Protein AF-A0A109FB35-F1 (afdb_monomer_lite)

Foldseek 3Di:
DDDDDDPPDDADWDWDWDDDPVKIWTWIGHPVRPDTPDIDMPVRVDPPPDPPDDD

Radius of gyration: 16.87 Å; chains: 1; bounding box: 38×20×50 Å

pLDDT: mean 76.66, std 13.23, range [50.31, 91.31]

Structure (mmCIF, N/CA/C/O backbone):
data_AF-A0A109FB35-F1
#
_entry.id   AF-A0A109FB35-F1
#
loop_
_atom_site.group_PDB
_atom_site.id
_atom_site.type_symbol
_atom_site.label_atom_id
_atom_site.label_alt_id
_atom_site.label_comp_id
_atom_site.label_asym_id
_atom_site.label_entity_id
_atom_site.label_seq_id
_atom_site.pdbx_PDB_ins_code
_atom_site.Cartn_x
_atom_site.Cartn_y
_atom_site.Cartn_z
_atom_site.occupancy
_atom_site.B_iso_or_equiv
_atom_site.auth_seq_id
_atom_site.auth_comp_id
_atom_site.auth_asym_id
_atom_site.auth_atom_id
_atom_site.pdbx_PDB_model_num
ATOM 1 N N . LEU A 1 1 ? -2.642 -10.251 16.565 1.00 59.62 1 LEU A N 1
ATOM 2 C CA . LEU A 1 1 ? -1.563 -9.288 16.246 1.00 59.62 1 LEU A CA 1
ATOM 3 C C . LEU A 1 1 ? -2.154 -8.271 15.281 1.00 59.62 1 LEU A C 1
ATOM 5 O O . LEU A 1 1 ? -2.491 -8.655 14.170 1.00 59.62 1 LEU A O 1
ATOM 9 N N . GLY A 1 2 ? -2.394 -7.052 15.764 1.00 71.56 2 GLY A N 1
ATOM 10 C CA . GLY A 1 2 ? -3.192 -6.005 15.112 1.00 71.56 2 GLY A CA 1
ATOM 11 C C . GLY A 1 2 ? -4.116 -5.313 16.130 1.00 71.56 2 GLY A C 1
ATOM 12 O O . GLY A 1 2 ? -4.334 -5.889 17.200 1.00 71.56 2 GLY A O 1
ATOM 13 N N . PRO A 1 3 ? -4.616 -4.097 15.847 1.00 76.75 3 PRO A N 1
ATOM 14 C CA . PRO A 1 3 ? -5.529 -3.393 16.746 1.00 76.75 3 PRO A CA 1
ATOM 15 C C . PRO A 1 3 ? -6.833 -4.183 16.932 1.00 76.75 3 PRO A C 1
ATOM 17 O O . PRO A 1 3 ? -7.309 -4.832 16.001 1.00 76.75 3 PRO A O 1
ATOM 20 N N . GLU A 1 4 ? -7.403 -4.136 18.135 1.00 81.56 4 GLU A N 1
ATOM 21 C CA . GLU A 1 4 ? -8.729 -4.695 18.408 1.00 81.56 4 GLU A CA 1
ATOM 22 C C . GLU A 1 4 ? -9.781 -3.682 17.939 1.00 81.56 4 GLU A C 1
ATOM 24 O O . GLU A 1 4 ? -9.866 -2.578 18.476 1.00 81.56 4 GLU A O 1
ATOM 29 N N . VAL A 1 5 ? -10.523 -4.027 16.885 1.00 84.31 5 VAL A N 1
ATOM 30 C CA . VAL A 1 5 ? -11.449 -3.115 16.194 1.00 84.31 5 VAL A CA 1
ATOM 31 C C . VAL A 1 5 ? -12.879 -3.499 16.546 1.00 84.31 5 VAL A C 1
ATOM 33 O O . VAL A 1 5 ? -13.235 -4.678 16.485 1.00 84.31 5 VAL A O 1
ATOM 36 N N . LYS A 1 6 ? -13.710 -2.519 16.909 1.00 87.56 6 LYS A N 1
ATOM 37 C CA . LYS A 1 6 ? -15.141 -2.751 17.138 1.00 87.56 6 LYS A CA 1
ATOM 38 C C . LYS A 1 6 ? -15.887 -2.876 15.812 1.00 87.56 6 LYS A C 1
ATOM 40 O O . LYS A 1 6 ? -15.472 -2.321 14.796 1.00 87.56 6 LYS A O 1
ATOM 45 N N . ASP A 1 7 ? -17.012 -3.585 15.834 1.00 85.94 7 ASP A N 1
ATOM 46 C CA . ASP A 1 7 ? -17.852 -3.742 14.647 1.00 85.94 7 ASP A CA 1
ATOM 47 C C . ASP A 1 7 ? -18.300 -2.364 14.121 1.00 85.94 7 ASP A C 1
ATOM 49 O O . ASP A 1 7 ? -18.821 -1.538 14.875 1.00 85.94 7 ASP A O 1
ATOM 53 N N . GLY A 1 8 ? -18.026 -2.098 12.842 1.00 88.56 8 GLY A N 1
ATOM 54 C CA . GLY A 1 8 ? -18.326 -0.825 12.178 1.00 88.56 8 GLY A CA 1
ATOM 55 C C . GLY A 1 8 ? -17.237 0.256 12.241 1.00 88.56 8 GLY A C 1
ATOM 56 O O . GLY A 1 8 ? -17.445 1.338 11.693 1.00 88.56 8 GLY A O 1
ATOM 57 N N . GLU A 1 9 ? -16.082 0.004 12.863 1.00 89.69 9 GLU A N 1
ATOM 58 C CA . GLU A 1 9 ? -14.989 0.982 12.946 1.00 89.69 9 GLU A CA 1
ATOM 59 C C . GLU A 1 9 ? -13.977 0.845 11.790 1.00 89.69 9 GLU A C 1
ATOM 61 O O . GLU A 1 9 ? -13.652 -0.254 11.335 1.00 89.69 9 GLU A O 1
ATOM 66 N N . LEU A 1 10 ? -13.475 1.982 11.292 1.00 86.75 10 LEU A N 1
ATOM 67 C CA . LEU A 1 10 ? -12.477 2.031 10.219 1.00 86.75 10 LEU A CA 1
ATOM 68 C C . LEU A 1 10 ? -11.058 2.054 10.796 1.00 86.75 10 LEU A C 1
ATOM 70 O O . LEU A 1 10 ? -10.741 2.884 11.645 1.00 86.75 10 LEU A O 1
ATOM 74 N N . VAL A 1 11 ? -10.179 1.202 10.264 1.00 87.12 11 VAL A N 1
ATOM 75 C CA . VAL A 1 11 ? -8.741 1.228 10.569 1.00 87.12 11 VAL A CA 1
ATOM 76 C C . VAL A 1 11 ? -7.998 1.953 9.458 1.00 87.12 11 VAL A C 1
ATOM 78 O O . VAL A 1 11 ? -8.118 1.600 8.284 1.00 87.12 11 VAL A O 1
ATOM 81 N N . PHE A 1 12 ? -7.198 2.946 9.835 1.00 86.56 12 PHE A N 1
ATOM 82 C CA . PHE A 1 12 ? -6.398 3.731 8.902 1.00 86.56 12 PHE A CA 1
ATOM 83 C C . PHE A 1 12 ? -4.923 3.341 8.963 1.00 86.56 12 PHE A C 1
ATOM 85 O O . PHE A 1 12 ? -4.378 3.033 10.021 1.00 86.56 12 PHE A O 1
ATOM 92 N N . GLY A 1 13 ? -4.270 3.413 7.808 1.00 88.69 13 GLY A N 1
ATOM 93 C CA . GLY A 1 13 ? -2.832 3.243 7.651 1.00 88.69 13 GLY A CA 1
ATOM 94 C C . GLY A 1 13 ? -2.302 4.176 6.569 1.00 88.69 13 GLY A C 1
ATOM 95 O O . GLY A 1 13 ? -3.068 4.823 5.851 1.00 88.69 13 GLY A O 1
ATOM 96 N N . VAL A 1 14 ? -0.982 4.248 6.454 1.00 90.25 14 VAL A N 1
ATOM 97 C CA . VAL A 1 14 ? -0.296 5.086 5.470 1.00 90.25 14 VAL A CA 1
ATOM 98 C C . VAL A 1 14 ? 0.300 4.191 4.396 1.00 90.25 14 VAL A C 1
ATOM 100 O O . VAL A 1 14 ? 1.169 3.377 4.688 1.00 90.25 14 VAL A O 1
ATOM 103 N N . ALA A 1 15 ? -0.134 4.368 3.149 1.00 91.31 15 ALA A N 1
ATOM 104 C CA . ALA A 1 15 ? 0.483 3.730 1.992 1.00 91.31 15 ALA A CA 1
ATOM 105 C C . ALA A 1 15 ? 1.443 4.710 1.309 1.00 91.31 15 ALA A C 1
ATOM 107 O O . ALA A 1 15 ? 1.023 5.729 0.758 1.00 91.31 15 ALA A O 1
ATOM 108 N N . ARG A 1 16 ? 2.739 4.397 1.325 1.00 89.94 16 ARG A N 1
ATOM 109 C CA . ARG A 1 16 ? 3.758 5.098 0.541 1.00 89.94 16 ARG A CA 1
ATOM 110 C C . ARG A 1 16 ? 3.962 4.351 -0.766 1.00 89.94 16 ARG A C 1
ATOM 112 O O . ARG A 1 16 ? 4.442 3.220 -0.772 1.00 89.94 16 ARG A O 1
ATOM 119 N N . ILE A 1 17 ? 3.585 5.000 -1.864 1.00 90.44 17 ILE A N 1
ATOM 120 C CA . ILE A 1 17 ? 3.733 4.463 -3.215 1.00 90.44 17 ILE A CA 1
ATOM 121 C C . ILE A 1 17 ? 4.869 5.218 -3.893 1.00 90.44 17 ILE A C 1
ATOM 123 O O . ILE A 1 17 ? 4.765 6.417 -4.142 1.00 90.44 17 ILE A O 1
ATOM 127 N N . PHE A 1 18 ? 5.955 4.513 -4.184 1.00 87.69 18 PHE A N 1
ATOM 128 C CA . PHE A 1 18 ? 7.060 5.031 -4.975 1.00 87.69 18 PHE A CA 1
ATOM 129 C C . PHE A 1 18 ? 7.042 4.365 -6.347 1.00 87.69 18 PHE A C 1
ATOM 131 O O . PHE A 1 18 ? 7.237 3.159 -6.456 1.00 87.69 18 PHE A O 1
ATOM 138 N N . ALA A 1 19 ? 6.796 5.146 -7.394 1.00 89.88 19 ALA A N 1
ATOM 139 C CA . ALA A 1 19 ? 6.775 4.663 -8.767 1.00 89.88 19 ALA A CA 1
ATOM 140 C C . ALA A 1 19 ? 7.963 5.244 -9.537 1.00 89.88 19 ALA A C 1
ATOM 142 O O . ALA A 1 19 ? 8.147 6.460 -9.594 1.00 89.88 19 ALA A O 1
ATOM 143 N N . SER A 1 20 ? 8.760 4.363 -10.132 1.00 86.25 20 SER A N 1
ATOM 144 C CA . SER A 1 20 ? 9.875 4.700 -11.013 1.00 86.25 20 SER A CA 1
ATOM 145 C C . SER A 1 20 ? 9.758 3.922 -12.321 1.00 86.25 20 SER A C 1
ATOM 147 O O . SER A 1 20 ? 8.975 2.979 -12.421 1.00 86.25 20 SER A O 1
ATOM 149 N N . PHE A 1 21 ? 10.571 4.280 -13.315 1.00 82.19 21 PHE A N 1
ATOM 150 C CA . PHE A 1 21 ? 10.602 3.571 -14.599 1.00 82.19 21 PHE A CA 1
ATOM 151 C C . PHE A 1 21 ? 10.961 2.084 -14.478 1.00 82.19 21 PHE A C 1
ATOM 153 O O . PHE A 1 21 ? 10.547 1.295 -15.319 1.00 82.19 21 PHE A O 1
ATOM 160 N N . ASN A 1 22 ? 11.709 1.701 -13.441 1.00 83.06 22 ASN A N 1
ATOM 161 C CA . ASN A 1 22 ? 12.241 0.346 -13.297 1.00 83.06 22 ASN A CA 1
ATOM 162 C C . ASN A 1 22 ? 11.465 -0.501 -12.286 1.00 83.06 22 ASN A C 1
ATOM 164 O O . ASN A 1 22 ? 11.574 -1.723 -12.307 1.00 83.06 22 ASN A O 1
ATOM 168 N N . ASP A 1 23 ? 10.719 0.132 -11.379 1.00 80.56 23 ASP A N 1
ATOM 169 C CA . ASP A 1 23 ? 9.940 -0.583 -10.376 1.00 80.56 23 ASP A CA 1
ATOM 170 C C . ASP A 1 23 ? 8.8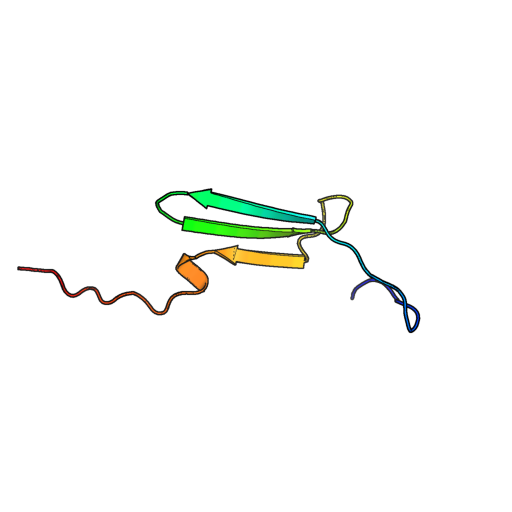80 0.317 -9.736 1.00 80.56 23 ASP A C 1
ATOM 172 O O . ASP A 1 23 ? 9.025 1.543 -9.654 1.00 80.56 23 ASP A O 1
ATOM 176 N N . THR A 1 24 ? 7.834 -0.325 -9.228 1.00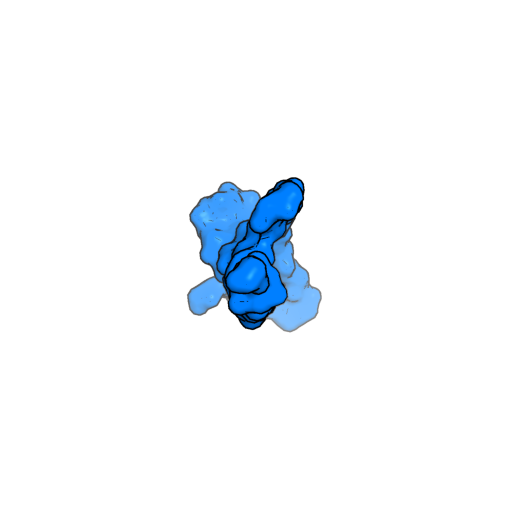 84.19 24 THR A N 1
ATOM 177 C CA . THR A 1 24 ? 6.836 0.291 -8.355 1.00 84.19 24 THR A CA 1
ATOM 178 C C . THR A 1 24 ? 6.931 -0.346 -6.984 1.00 84.19 24 THR A C 1
ATOM 180 O O . THR A 1 24 ? 6.905 -1.561 -6.861 1.00 84.19 24 THR A O 1
ATOM 183 N N . PHE A 1 25 ? 7.001 0.466 -5.943 1.00 84.62 25 PHE A N 1
ATOM 184 C CA . PHE A 1 25 ? 7.116 0.035 -4.566 1.00 84.62 25 PHE A CA 1
ATOM 185 C C . PHE A 1 25 ? 5.928 0.538 -3.755 1.00 84.62 25 PHE A C 1
ATOM 187 O O . PHE A 1 25 ? 5.615 1.727 -3.783 1.00 84.62 25 PHE A O 1
ATOM 194 N N . VAL A 1 26 ? 5.278 -0.367 -3.029 1.00 88.12 26 VAL A N 1
ATOM 195 C CA . VAL A 1 26 ? 4.174 -0.056 -2.122 1.00 88.12 26 VAL A CA 1
ATOM 196 C C . VAL A 1 26 ? 4.556 -0.523 -0.727 1.00 88.12 26 VAL A C 1
ATOM 198 O O . VAL A 1 26 ? 4.777 -1.713 -0.502 1.00 88.12 26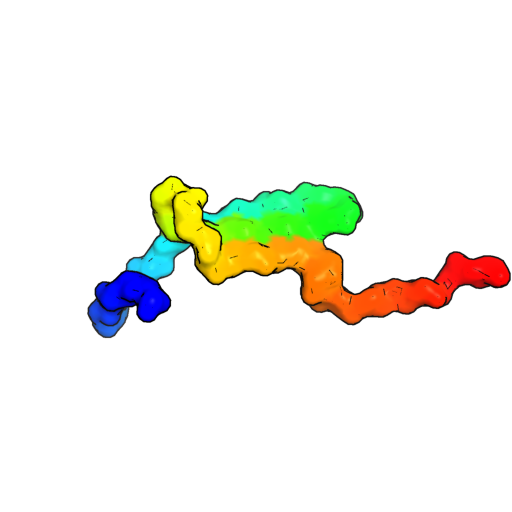 VAL A O 1
ATOM 201 N N . ASP A 1 27 ? 4.610 0.424 0.200 1.00 90.38 27 ASP A N 1
ATOM 202 C CA . ASP A 1 27 ? 4.923 0.196 1.607 1.00 90.38 27 ASP A CA 1
ATOM 203 C C . ASP A 1 27 ? 3.788 0.738 2.465 1.00 90.38 27 ASP A C 1
ATOM 205 O O . ASP A 1 27 ? 3.458 1.924 2.400 1.00 9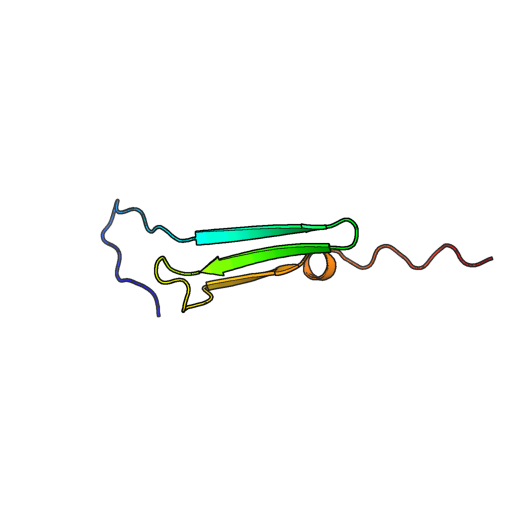0.38 27 ASP A O 1
ATOM 209 N N . VAL A 1 28 ? 3.155 -0.143 3.230 1.00 87.88 28 VAL A N 1
ATOM 210 C CA . VAL A 1 28 ? 2.020 0.190 4.087 1.00 87.88 28 VAL A CA 1
ATOM 211 C C . VAL A 1 28 ? 2.478 0.137 5.531 1.00 87.88 28 VAL A C 1
ATOM 213 O O . VAL A 1 28 ? 2.955 -0.903 5.986 1.00 87.88 28 VAL A O 1
ATOM 216 N N . THR A 1 29 ? 2.297 1.236 6.256 1.00 90.06 29 THR A N 1
ATOM 217 C CA . THR A 1 29 ? 2.579 1.319 7.691 1.00 90.06 29 THR A CA 1
ATOM 218 C C . THR A 1 29 ? 1.365 1.738 8.498 1.00 90.06 29 THR A C 1
ATOM 220 O O . THR A 1 29 ? 0.397 2.282 7.962 1.00 90.06 29 THR A O 1
ATOM 223 N N . ASP A 1 30 ? 1.446 1.546 9.810 1.00 87.00 30 ASP A N 1
ATOM 224 C CA . ASP A 1 30 ? 0.582 2.248 10.752 1.00 87.00 30 ASP A CA 1
ATOM 225 C C . ASP A 1 30 ? 0.808 3.778 10.682 1.00 87.00 30 ASP A C 1
ATOM 227 O O . ASP A 1 30 ? 1.704 4.275 9.984 1.00 87.00 30 ASP A O 1
ATOM 231 N N . LEU A 1 31 ? -0.008 4.545 11.408 1.00 84.44 31 LEU A N 1
ATOM 232 C CA . LEU A 1 31 ? 0.046 6.012 11.393 1.00 84.44 31 LEU A CA 1
ATOM 233 C C . LEU A 1 31 ? 1.351 6.584 11.975 1.00 84.44 31 LEU A C 1
ATOM 235 O O . LEU A 1 31 ? 1.742 7.689 11.604 1.00 84.44 31 LEU A O 1
ATOM 239 N N . SER A 1 32 ? 2.045 5.851 12.853 1.00 84.25 32 SER A N 1
ATOM 240 C CA . SER A 1 32 ? 3.360 6.245 13.378 1.00 84.25 32 SER A CA 1
ATOM 241 C C . SER A 1 32 ? 4.491 6.059 12.363 1.00 84.25 32 SER A C 1
ATOM 243 O O . SER A 1 32 ? 5.582 6.605 12.548 1.00 84.25 32 SER A O 1
ATOM 245 N N . GLY A 1 33 ? 4.251 5.286 11.299 1.00 73.50 33 GLY A N 1
ATOM 246 C CA . GLY A 1 33 ? 5.244 4.969 10.279 1.00 73.50 33 GLY A CA 1
ATOM 247 C C . GLY A 1 33 ? 6.308 3.960 10.712 1.00 73.50 33 GLY A C 1
ATOM 248 O O . GLY A 1 33 ? 7.242 3.730 9.943 1.00 73.50 33 GLY A O 1
ATOM 249 N N . ARG A 1 34 ? 6.207 3.379 11.918 1.00 76.25 34 ARG A N 1
ATOM 250 C CA . ARG A 1 34 ? 7.224 2.469 12.472 1.00 76.25 34 ARG A CA 1
ATOM 251 C C . ARG A 1 34 ? 6.946 1.006 12.169 1.00 76.25 34 ARG A C 1
ATOM 253 O O . ARG A 1 34 ? 7.898 0.256 11.965 1.00 76.25 34 ARG A O 1
ATOM 260 N N . GLU A 1 35 ? 5.684 0.595 12.133 1.00 78.31 35 GLU A N 1
ATOM 261 C CA . GLU A 1 35 ? 5.325 -0.795 11.870 1.00 78.31 35 GLU A CA 1
ATOM 262 C C . GLU A 1 35 ? 4.943 -0.973 10.405 1.00 78.31 35 GLU A C 1
ATOM 264 O O . GLU A 1 35 ? 4.008 -0.350 9.906 1.00 78.31 35 GLU A O 1
ATOM 269 N N . THR A 1 36 ? 5.685 -1.831 9.701 1.00 77.69 36 THR A N 1
ATOM 270 C CA . THR A 1 36 ? 5.369 -2.216 8.320 1.00 77.69 36 THR A CA 1
ATOM 271 C C . THR A 1 36 ? 4.325 -3.321 8.327 1.00 77.69 36 THR A C 1
ATOM 273 O O . THR A 1 36 ? 4.574 -4.419 8.817 1.00 77.69 36 THR A O 1
ATOM 276 N N . ILE A 1 37 ? 3.160 -3.025 7.761 1.00 77.19 37 ILE A N 1
ATOM 277 C CA . ILE A 1 37 ? 2.026 -3.943 7.639 1.00 77.19 37 ILE A CA 1
ATOM 278 C C . ILE A 1 37 ? 2.187 -4.799 6.380 1.00 77.19 37 ILE A C 1
ATOM 280 O O . ILE A 1 37 ? 1.965 -6.007 6.410 1.00 77.19 37 ILE A O 1
ATOM 284 N N . ALA A 1 38 ? 2.584 -4.183 5.264 1.00 74.88 38 ALA A N 1
ATOM 285 C CA . ALA A 1 38 ? 2.793 -4.880 4.001 1.00 74.88 38 ALA A CA 1
ATOM 286 C C . ALA A 1 38 ? 3.788 -4.129 3.116 1.00 74.88 38 ALA A C 1
ATOM 288 O O . ALA A 1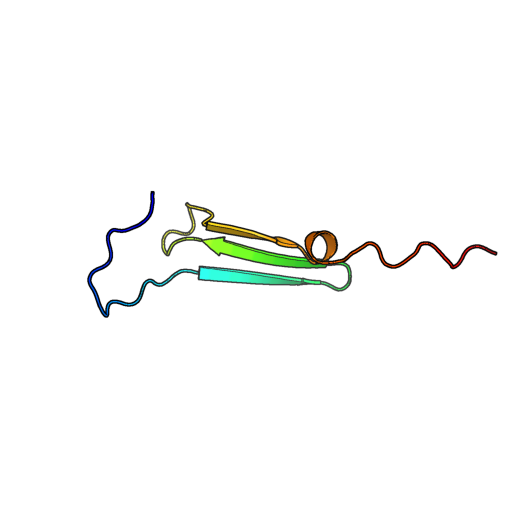 38 ? 3.788 -2.900 3.072 1.00 74.88 38 ALA A O 1
ATOM 289 N N . ARG A 1 39 ? 4.602 -4.883 2.374 1.00 79.06 39 ARG A N 1
ATOM 290 C CA . ARG A 1 39 ? 5.604 -4.357 1.446 1.00 79.06 39 ARG A CA 1
ATOM 291 C C . ARG A 1 39 ? 5.587 -5.168 0.154 1.00 79.06 39 ARG A C 1
ATOM 293 O O . ARG A 1 39 ? 5.767 -6.382 0.203 1.00 79.06 39 ARG A O 1
ATOM 300 N N . VAL A 1 40 ? 5.377 -4.516 -0.989 1.00 78.38 40 VAL A N 1
ATOM 301 C CA . VAL A 1 40 ? 5.288 -5.174 -2.306 1.00 78.38 40 VAL A CA 1
ATOM 302 C C . VAL A 1 40 ? 6.020 -4.344 -3.358 1.00 78.38 40 VAL A C 1
ATOM 304 O O . VAL A 1 40 ? 5.910 -3.120 -3.362 1.00 78.38 40 VAL A O 1
ATOM 307 N N . THR A 1 41 ? 6.752 -5.001 -4.261 1.00 81.44 41 THR A N 1
ATOM 308 C CA . THR A 1 41 ? 7.329 -4.359 -5.453 1.00 81.44 41 THR A CA 1
ATOM 309 C C . THR A 1 41 ? 6.668 -4.861 -6.740 1.00 81.44 41 THR A C 1
ATOM 311 O O . THR A 1 41 ? 6.051 -5.931 -6.760 1.00 81.44 41 THR A O 1
ATOM 314 N N . GLY A 1 42 ? 6.819 -4.120 -7.836 1.00 68.56 42 G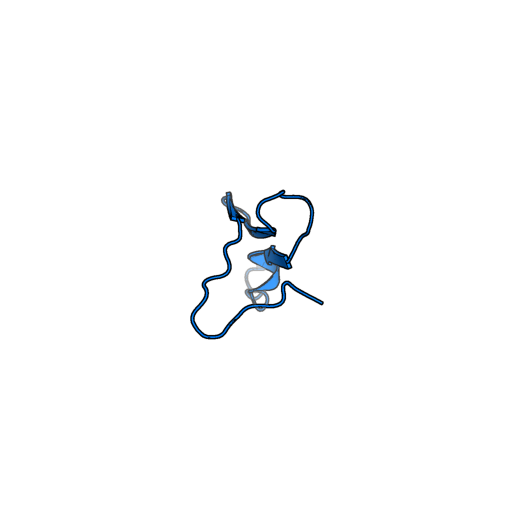LY A N 1
ATOM 315 C CA . GLY A 1 42 ? 6.381 -4.516 -9.170 1.00 68.56 42 GLY A CA 1
ATOM 316 C C . GLY A 1 42 ? 7.042 -5.824 -9.587 1.00 68.56 42 GLY A C 1
ATOM 317 O O . GLY A 1 42 ? 6.340 -6.734 -10.023 1.00 68.56 42 GLY A O 1
ATOM 318 N N . GLY A 1 43 ? 8.343 -5.970 -9.308 1.00 62.31 43 GLY A N 1
ATOM 319 C CA . GLY A 1 43 ? 9.101 -7.214 -9.501 1.00 62.31 43 GLY A CA 1
ATOM 320 C C . GLY A 1 43 ? 8.573 -8.427 -8.718 1.00 62.31 43 GLY A C 1
ATOM 321 O O . GLY A 1 43 ? 8.708 -9.554 -9.182 1.00 62.31 43 GLY A O 1
ATOM 322 N N . MET A 1 44 ? 7.924 -8.222 -7.564 1.00 62.72 44 MET A N 1
ATOM 323 C CA . MET A 1 44 ? 7.289 -9.298 -6.783 1.00 62.72 44 MET A CA 1
ATOM 324 C C . MET A 1 44 ? 5.897 -9.685 -7.304 1.00 62.72 44 MET A C 1
ATOM 326 O O . MET A 1 44 ? 5.424 -10.788 -7.027 1.00 62.72 44 MET A O 1
ATOM 330 N N . LYS A 1 45 ? 5.212 -8.784 -8.024 1.00 61.59 45 LYS A N 1
ATOM 331 C CA . LYS A 1 45 ? 3.849 -9.014 -8.533 1.00 61.59 45 LYS A CA 1
ATOM 332 C C . LYS A 1 45 ? 3.823 -9.636 -9.935 1.00 61.59 45 LYS A C 1
ATOM 334 O O . LYS A 1 45 ? 2.800 -10.210 -10.311 1.00 61.59 45 LYS A O 1
ATOM 339 N N . VAL A 1 46 ? 4.915 -9.555 -10.695 1.00 53.94 46 VAL A N 1
ATOM 340 C CA . VAL A 1 46 ? 5.023 -10.130 -12.045 1.00 53.94 46 VAL A CA 1
ATOM 341 C C . VAL A 1 46 ? 5.504 -11.587 -12.015 1.00 53.94 46 VAL A C 1
ATOM 343 O O . VAL A 1 46 ? 6.482 -11.922 -11.354 1.00 53.94 46 VAL A O 1
ATOM 346 N N . LYS A 1 47 ? 4.856 -12.473 -12.789 1.00 58.06 47 LYS A N 1
ATOM 347 C CA . LYS A 1 47 ? 5.568 -13.641 -13.338 1.00 58.06 47 LYS A CA 1
ATOM 348 C C . LYS A 1 47 ? 6.576 -13.069 -14.327 1.00 58.06 47 LYS A C 1
ATOM 350 O O . LYS A 1 47 ? 6.154 -12.263 -15.152 1.00 58.06 47 LYS A O 1
ATOM 355 N N . ALA A 1 48 ? 7.855 -13.431 -14.200 1.00 54.19 48 ALA A N 1
ATOM 356 C CA . ALA A 1 48 ? 8.935 -12.943 -15.057 1.00 54.19 48 ALA A CA 1
ATOM 357 C C . ALA A 1 48 ? 8.443 -12.789 -16.504 1.00 54.19 48 ALA A C 1
ATOM 359 O O . ALA A 1 48 ? 8.028 -13.773 -17.119 1.00 54.19 48 ALA A O 1
ATOM 360 N N . ALA A 1 49 ? 8.409 -11.550 -17.005 1.00 51.84 49 ALA A N 1
ATOM 361 C CA . ALA A 1 49 ? 8.215 -11.331 -18.428 1.00 51.84 49 ALA A CA 1
ATOM 362 C C . ALA A 1 49 ? 9.372 -12.060 -19.115 1.00 51.84 49 ALA A C 1
ATOM 364 O O . ALA A 1 49 ? 10.526 -11.861 -18.728 1.00 51.84 49 ALA A O 1
ATOM 365 N N . GLY A 1 50 ? 9.023 -13.000 -19.996 1.00 55.12 50 GLY A N 1
ATOM 366 C CA . GLY A 1 50 ? 9.947 -13.958 -20.584 1.00 55.12 50 GLY A CA 1
ATOM 367 C C . GLY A 1 50 ? 11.215 -13.273 -21.067 1.00 55.12 50 GLY A C 1
ATOM 368 O O . GLY A 1 50 ? 11.162 -12.269 -21.774 1.00 55.12 50 GLY A O 1
ATOM 369 N N . ALA A 1 51 ? 12.352 -13.821 -20.654 1.00 53.31 51 ALA A N 1
ATOM 370 C CA . ALA A 1 51 ? 13.602 -13.598 -21.349 1.00 53.31 51 ALA A CA 1
ATOM 371 C C . ALA A 1 51 ? 13.489 -14.275 -22.724 1.00 53.31 51 ALA A C 1
ATOM 373 O O . ALA A 1 51 ? 13.927 -15.404 -22.885 1.00 53.31 51 ALA A O 1
ATOM 374 N N . ASP A 1 52 ? 12.849 -13.604 -23.675 1.00 56.12 52 ASP A N 1
ATOM 375 C CA . ASP A 1 52 ? 12.777 -14.000 -25.082 1.00 56.12 52 ASP A CA 1
ATOM 376 C C . ASP A 1 52 ? 12.929 -12.742 -25.939 1.00 56.12 52 ASP A C 1
ATOM 378 O O . ASP A 1 52 ? 12.000 -12.280 -26.584 1.00 56.12 52 ASP A O 1
ATOM 382 N N . ASP A 1 53 ? 14.119 -12.154 -25.884 1.00 51.66 53 ASP A N 1
ATOM 383 C CA . ASP A 1 53 ? 14.669 -11.351 -26.979 1.00 51.66 53 ASP A CA 1
ATOM 384 C C . ASP A 1 53 ? 16.199 -11.415 -26.863 1.00 51.66 53 ASP A C 1
ATOM 386 O O . ASP A 1 53 ? 16.894 -10.469 -26.487 1.00 51.66 53 ASP A O 1
ATOM 390 N N . GLY A 1 54 ? 16.723 -12.621 -27.084 1.00 52.81 54 GLY A N 1
ATOM 391 C CA . GLY A 1 54 ? 18.103 -12.808 -27.521 1.00 52.81 54 GLY A CA 1
ATOM 392 C C . GLY A 1 54 ? 18.126 -12.912 -29.051 1.00 52.81 54 GLY A C 1
ATOM 393 O O . GLY A 1 54 ? 17.141 -13.390 -29.617 1.00 52.81 54 GLY A O 1
ATOM 394 N N . PRO A 1 55 ? 19.198 -12.469 -29.733 1.00 50.31 55 PRO A N 1
ATOM 395 C CA . PRO A 1 55 ? 19.423 -12.870 -31.120 1.00 50.31 55 PRO A CA 1
ATOM 396 C C . PRO A 1 55 ? 19.616 -14.388 -31.246 1.00 50.31 55 PRO A C 1
ATOM 398 O O . PRO A 1 55 ? 20.139 -15.008 -30.287 1.00 50.31 55 PRO A O 1
#

Secondary structure (DSSP, 8-state):
------TTPPP--EEEEEE-SS-EEEEEE-TTS-SEEEEEEHHHHS---------

Sequence (55 aa):
LGPEVKDGELVFGVARIFASFNDTFVDVTDLSGRETIARVTGGMKVKAAGADDGP